Protein AF-A0A950PUV3-F1 (afdb_monomer_lite)

Secondary structure (DSSP, 8-state):
---SHHHHHHHHHHHHHHHHHHHHHTT-HHHHHHHHHHHHHHHHHHHHHHHHHHHH-TTS-HHHHHHHHHT------TTS-PPPPTTPBP-STT-TTSBP-EE-TTT--EE-TTTEEE-GGGTT-EEEHHHHHHHTT----------------------

Foldseek 3Di:
DDPPPPVVVVVCVVVVVVVVVVVQVVVDDVSVVVVVVVVVVVVVVVVVVVVVVVVVVPPADPVNVVVVVVVPPDPPDPPDDDFDDPPDWAPDPPGRVHDFGAAAPPPRGTHHPVQWDADVLVVRGTHGPVVVCVVVVNDDDDDDDDPPPDPPDDDDDDD

Sequence (159 aa):
MPIIDYVDEKRMLQREPVRLGELWRSQGQEFLDEHAAALQEDVDRLRASYLGDVANASGWSPEVREQLRLRGSKVIDLREPEPVPEGFVCTTDGHSDVMATSRCAHCGATFCSRCVVRLLATQGQPLCKECALVAGGVHHRRPRHVRSGAVKALRPSSR

pLDDT: mean 72.96, std 16.31, range [38.38, 95.31]

Radius of gyration: 23.07 Å; chains: 1; bounding box: 52×50×54 Å

Structure (mmCIF, N/CA/C/O backbone):
data_AF-A0A950PUV3-F1
#
_entry.id   AF-A0A950PUV3-F1
#
loop_
_atom_site.group_PDB
_atom_site.id
_atom_site.type_symbol
_atom_site.label_atom_id
_atom_site.label_alt_id
_atom_site.label_comp_id
_atom_site.label_asym_id
_atom_site.label_entity_id
_atom_site.label_seq_id
_atom_site.pdbx_PDB_ins_code
_atom_site.Cartn_x
_atom_site.Cartn_y
_atom_site.Cartn_z
_atom_site.occupancy
_atom_site.B_iso_or_equiv
_atom_site.auth_seq_id
_atom_site.auth_comp_id
_atom_site.auth_asym_id
_atom_site.auth_atom_id
_atom_site.pdbx_PDB_model_num
ATOM 1 N N . MET A 1 1 ? 11.825 -31.710 16.201 1.00 48.03 1 MET A N 1
ATOM 2 C CA . MET A 1 1 ? 11.828 -30.255 15.934 1.00 48.03 1 MET A CA 1
ATOM 3 C C . MET A 1 1 ? 10.392 -29.767 16.037 1.00 48.03 1 MET A C 1
ATOM 5 O O . MET A 1 1 ? 9.579 -30.275 15.271 1.00 48.03 1 MET A O 1
ATOM 9 N N . PRO A 1 2 ? 10.043 -28.912 17.013 1.00 48.84 2 PRO A N 1
ATOM 10 C CA . PRO A 1 2 ? 8.662 -28.503 17.220 1.00 48.84 2 PRO A CA 1
ATOM 11 C C . PRO A 1 2 ? 8.275 -27.456 16.167 1.00 48.84 2 PRO A C 1
ATOM 13 O O . PRO A 1 2 ? 8.969 -26.466 15.977 1.00 48.84 2 PRO A O 1
ATOM 16 N N . ILE A 1 3 ? 7.176 -27.709 15.457 1.00 55.47 3 ILE A N 1
ATOM 17 C CA . ILE A 1 3 ? 6.530 -26.791 14.494 1.00 55.47 3 ILE A CA 1
ATOM 18 C C . ILE A 1 3 ? 5.420 -25.976 15.203 1.00 55.47 3 ILE A C 1
ATOM 20 O O . ILE A 1 3 ? 4.701 -25.196 14.587 1.00 55.47 3 ILE A O 1
ATOM 24 N N . ILE A 1 4 ? 5.276 -26.151 16.520 1.00 52.91 4 ILE A N 1
ATOM 25 C CA . ILE A 1 4 ? 4.110 -25.701 17.290 1.00 52.91 4 ILE A CA 1
ATOM 26 C C . ILE A 1 4 ? 4.159 -24.191 17.603 1.00 52.91 4 ILE A C 1
ATOM 28 O O . ILE A 1 4 ? 3.104 -23.576 17.697 1.00 52.91 4 ILE A O 1
ATOM 32 N N . ASP A 1 5 ? 5.330 -23.548 17.610 1.00 56.88 5 ASP A N 1
ATOM 33 C CA . ASP A 1 5 ? 5.431 -22.138 18.032 1.00 56.88 5 ASP A CA 1
ATOM 34 C C . ASP A 1 5 ? 4.993 -21.113 16.960 1.00 56.88 5 ASP A C 1
ATOM 36 O O . ASP A 1 5 ? 4.466 -20.052 17.282 1.00 56.88 5 ASP A O 1
ATOM 40 N N . TYR A 1 6 ? 5.120 -21.422 15.663 1.00 54.84 6 TYR A N 1
ATOM 41 C CA . TYR A 1 6 ? 4.941 -20.415 14.597 1.00 54.84 6 TYR A CA 1
ATOM 42 C C . TYR A 1 6 ? 3.471 -20.079 14.272 1.00 54.84 6 TYR A C 1
ATOM 44 O O . TYR A 1 6 ? 3.158 -19.020 13.719 1.00 54.84 6 TYR A O 1
ATOM 52 N N . VAL A 1 7 ? 2.551 -21.006 14.558 1.00 58.78 7 VAL A N 1
ATOM 53 C CA . VAL A 1 7 ? 1.111 -20.825 14.298 1.00 58.78 7 VAL A CA 1
ATOM 54 C C . VAL A 1 7 ? 0.448 -20.051 15.437 1.00 58.78 7 VAL A C 1
ATOM 56 O O . VAL A 1 7 ? -0.440 -19.234 15.176 1.00 58.78 7 VAL A O 1
ATOM 59 N N . ASP A 1 8 ? 0.908 -20.255 16.672 1.00 60.91 8 ASP A N 1
ATOM 60 C CA . ASP A 1 8 ? 0.432 -19.502 17.833 1.00 60.91 8 ASP A CA 1
ATOM 61 C C . ASP A 1 8 ? 0.938 -18.060 17.824 1.00 60.91 8 ASP A C 1
ATOM 63 O O . ASP A 1 8 ? 0.156 -17.149 18.085 1.00 60.91 8 ASP A O 1
ATOM 67 N N . GLU A 1 9 ? 2.175 -17.817 17.388 1.00 60.94 9 GLU A N 1
ATOM 68 C CA . GLU A 1 9 ? 2.726 -16.463 17.265 1.00 60.94 9 GLU A CA 1
ATOM 69 C C . GLU A 1 9 ? 1.926 -15.612 16.259 1.00 60.94 9 GLU A C 1
ATOM 71 O O . GLU A 1 9 ? 1.505 -14.492 16.555 1.00 60.94 9 GLU A O 1
ATOM 76 N N . LYS A 1 10 ? 1.571 -16.180 15.096 1.00 61.72 10 LYS A N 1
ATOM 77 C CA . LYS A 1 10 ? 0.691 -15.503 14.125 1.00 61.72 10 LYS A CA 1
ATOM 78 C C . LYS A 1 10 ? -0.724 -15.267 14.649 1.00 61.72 10 LYS A C 1
ATOM 80 O O . LYS A 1 10 ? -1.341 -14.267 14.284 1.00 61.72 10 LYS A O 1
ATOM 85 N N . ARG A 1 11 ? -1.262 -16.174 15.468 1.00 61.69 11 ARG A N 1
ATOM 86 C CA . ARG A 1 11 ? -2.591 -16.010 16.076 1.00 61.69 11 ARG A CA 1
ATOM 87 C C . ARG A 1 11 ? -2.582 -14.994 17.217 1.00 61.69 11 ARG A C 1
ATOM 89 O O . ARG A 1 11 ? -3.567 -14.271 17.358 1.00 61.69 11 ARG A O 1
ATOM 96 N N . MET A 1 12 ? -1.500 -14.897 17.988 1.00 61.44 12 MET A N 1
ATOM 97 C CA . MET A 1 12 ? -1.317 -13.849 18.998 1.00 61.44 12 MET A CA 1
ATOM 98 C C . MET A 1 12 ? -1.241 -12.471 18.341 1.00 61.44 12 MET A C 1
ATOM 100 O O . MET A 1 12 ? -2.035 -11.600 18.696 1.00 61.44 12 MET A O 1
ATOM 104 N N . LEU A 1 13 ? -0.429 -12.319 17.290 1.00 65.62 13 LEU A N 1
ATOM 105 C CA . LEU A 1 13 ? -0.299 -11.061 16.539 1.00 65.62 13 LEU A CA 1
ATOM 106 C C . LEU A 1 13 ? -1.621 -10.577 15.914 1.00 65.62 13 LEU A C 1
ATOM 108 O O . LEU A 1 13 ? -1.799 -9.385 15.686 1.00 65.62 13 LEU A O 1
ATOM 112 N N . GLN A 1 14 ? -2.571 -11.478 15.647 1.00 69.50 14 GLN A N 1
ATOM 113 C CA . GLN A 1 14 ? -3.907 -11.111 15.159 1.00 69.50 14 GLN A CA 1
ATOM 114 C C . GLN A 1 14 ? -4.881 -10.699 16.275 1.00 69.50 14 GLN A C 1
ATOM 116 O O . GLN A 1 14 ? -5.832 -9.967 16.010 1.00 69.50 14 GLN A O 1
ATOM 121 N N . ARG A 1 15 ? -4.674 -11.156 17.517 1.00 71.12 15 ARG A N 1
ATOM 122 C CA . ARG A 1 15 ? -5.564 -10.883 18.665 1.00 71.12 15 ARG A CA 1
ATOM 123 C C . ARG A 1 15 ? -5.163 -9.642 19.454 1.00 71.12 15 ARG A C 1
ATOM 125 O O . ARG A 1 15 ? -6.028 -8.935 19.966 1.00 71.12 15 ARG A O 1
ATOM 132 N N . GLU A 1 16 ? -3.869 -9.369 19.535 1.00 74.44 16 GLU A N 1
ATOM 133 C CA . GLU A 1 16 ? -3.316 -8.180 20.184 1.00 74.44 16 GLU A CA 1
ATOM 134 C C . GLU A 1 16 ? -3.902 -6.847 19.686 1.00 74.44 16 GLU A C 1
ATOM 136 O O . GLU A 1 16 ? -4.303 -6.049 20.537 1.00 74.44 16 GLU A O 1
ATOM 141 N N . PRO A 1 17 ? -4.062 -6.592 18.370 1.00 78.69 17 PRO A N 1
ATOM 142 C CA . PRO A 1 17 ? -4.632 -5.328 17.902 1.00 78.69 17 PRO A CA 1
ATOM 143 C C . PRO A 1 17 ? -6.103 -5.160 18.298 1.00 78.69 17 PRO A C 1
ATOM 145 O O . PRO A 1 17 ? -6.541 -4.047 18.584 1.00 78.69 17 PRO A O 1
ATOM 148 N N . VAL A 1 18 ? -6.865 -6.256 18.372 1.00 79.50 18 VAL A N 1
ATOM 149 C CA . VAL A 1 18 ? -8.275 -6.222 18.793 1.00 79.50 18 VAL A CA 1
ATOM 150 C C . VAL A 1 18 ? -8.373 -5.830 20.265 1.00 79.50 18 VAL A C 1
ATOM 152 O O . VAL A 1 18 ? -9.107 -4.904 20.610 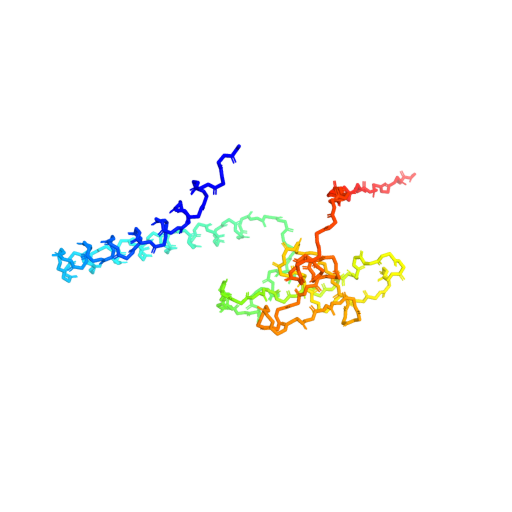1.00 79.50 18 VAL A O 1
ATOM 155 N N . ARG A 1 19 ? -7.573 -6.478 21.120 1.00 84.12 19 ARG A N 1
ATOM 156 C CA . ARG A 1 19 ? -7.532 -6.200 22.560 1.00 84.12 19 ARG A CA 1
ATOM 157 C C . ARG A 1 19 ? -7.060 -4.776 22.854 1.00 84.12 19 ARG A C 1
ATOM 159 O O . ARG A 1 19 ? -7.616 -4.112 23.725 1.00 84.12 19 ARG A O 1
ATOM 166 N N . LEU A 1 20 ? -6.058 -4.294 22.120 1.00 85.75 20 LEU A N 1
ATOM 167 C CA . LEU A 1 20 ? -5.580 -2.919 22.248 1.00 85.75 20 LEU A CA 1
ATOM 168 C C . LEU A 1 20 ? -6.666 -1.914 21.840 1.00 85.75 20 LEU A C 1
ATOM 170 O O . LEU A 1 20 ? -6.895 -0.940 22.551 1.00 85.75 20 LEU A O 1
ATOM 174 N N . GLY A 1 21 ? -7.386 -2.183 20.748 1.00 83.94 21 GLY A N 1
ATOM 175 C CA . GLY A 1 21 ? -8.483 -1.332 20.291 1.00 83.94 21 GLY A CA 1
ATOM 176 C C . GLY A 1 21 ? -9.670 -1.284 21.259 1.00 83.94 21 GLY A C 1
ATOM 177 O O . GLY A 1 21 ? -10.344 -0.261 21.349 1.00 83.94 21 GLY A O 1
ATOM 178 N N . GLU A 1 22 ? -9.949 -2.366 21.986 1.00 89.31 22 GLU A N 1
ATOM 179 C CA . GLU A 1 22 ? -10.942 -2.370 23.072 1.00 89.31 22 GLU A CA 1
ATOM 180 C C . GLU A 1 22 ? -10.472 -1.549 24.274 1.00 89.31 22 GLU A C 1
ATOM 182 O O . GLU A 1 22 ? -11.235 -0.741 24.803 1.00 89.31 22 GLU A O 1
ATOM 187 N N . LEU A 1 23 ? -9.202 -1.697 24.660 1.00 91.19 23 LEU A N 1
ATOM 188 C CA . LEU A 1 23 ? -8.612 -0.943 25.763 1.00 91.19 23 LEU A CA 1
ATOM 189 C C . LEU A 1 23 ? -8.602 0.565 25.476 1.00 91.19 23 LEU A C 1
ATOM 191 O O . LEU A 1 23 ? -8.952 1.352 26.349 1.00 91.19 23 LEU A O 1
ATOM 195 N N . TRP A 1 24 ? -8.289 0.966 24.246 1.00 87.44 24 TRP A N 1
ATOM 196 C CA . TRP A 1 24 ? -8.347 2.366 23.818 1.00 87.44 24 TRP A CA 1
ATOM 197 C C . TRP A 1 24 ? -9.773 2.914 23.839 1.00 87.44 24 TRP A C 1
ATOM 199 O O . TRP A 1 24 ? -10.006 3.991 24.377 1.00 87.44 24 TRP A O 1
ATOM 209 N N . ARG A 1 25 ? -10.754 2.148 23.344 1.00 88.69 25 ARG A N 1
ATOM 210 C CA . ARG A 1 25 ? -12.170 2.547 23.407 1.00 88.69 25 ARG A CA 1
ATOM 211 C C . ARG A 1 25 ? -12.690 2.682 24.837 1.00 88.69 25 ARG A C 1
ATOM 213 O O . ARG A 1 25 ? -13.573 3.497 25.080 1.00 88.69 25 ARG A O 1
ATOM 220 N N . SER A 1 26 ? -12.136 1.925 25.785 1.00 93.19 26 SER A N 1
ATOM 221 C CA . SER A 1 26 ? -12.520 2.027 27.197 1.00 93.19 26 SER A CA 1
ATOM 222 C C . SER A 1 26 ? -12.053 3.317 27.888 1.00 93.19 26 SER A C 1
ATOM 224 O O . SER A 1 26 ? -12.587 3.644 28.942 1.00 93.19 26 SER A O 1
ATOM 226 N N . GLN A 1 27 ? -11.114 4.068 27.294 1.00 93.19 27 GLN A N 1
ATOM 227 C CA . GLN A 1 27 ? -10.645 5.361 27.819 1.00 93.19 27 GLN A CA 1
ATOM 228 C C . GLN A 1 27 ? -11.620 6.521 27.538 1.00 93.19 27 GLN A C 1
ATOM 230 O O . GLN A 1 27 ? -11.467 7.597 28.108 1.00 93.19 27 GLN A O 1
ATOM 235 N N . GLY A 1 28 ? -12.639 6.307 26.696 1.00 94.62 28 GLY A N 1
ATOM 236 C CA . GLY A 1 28 ? -13.644 7.316 26.351 1.00 94.62 28 GLY A CA 1
ATOM 237 C C . GLY A 1 28 ? -13.351 8.073 25.051 1.00 94.62 28 GLY A C 1
ATOM 238 O O . GLY A 1 28 ? -12.267 7.978 24.483 1.00 94.62 28 GLY A O 1
ATOM 239 N N . GLN A 1 29 ? -14.357 8.801 24.553 1.00 92.38 29 GLN A N 1
ATOM 240 C CA . GLN A 1 29 ? -14.305 9.452 23.237 1.00 92.38 29 GLN A CA 1
ATOM 241 C C . GLN A 1 29 ? -13.327 10.635 23.196 1.00 92.38 29 GLN A C 1
ATOM 243 O O . GLN A 1 29 ? -12.603 10.779 22.221 1.00 92.38 29 GLN A O 1
ATOM 248 N N . GLU A 1 30 ? -13.253 11.425 24.268 1.00 92.50 30 GLU A N 1
ATOM 249 C CA . GLU A 1 30 ? -12.363 12.592 24.363 1.00 92.50 30 GLU A CA 1
ATOM 250 C C . GLU A 1 30 ? -10.885 12.198 24.197 1.00 92.50 30 GLU A C 1
ATOM 252 O O . GLU A 1 30 ? -10.177 12.771 23.375 1.00 92.50 30 GLU A O 1
ATOM 257 N N . PHE A 1 31 ? -10.456 11.122 24.866 1.00 93.81 31 PHE A N 1
ATOM 258 C CA . PHE A 1 31 ? -9.119 10.543 24.707 1.00 93.81 31 PHE A CA 1
ATOM 259 C C . PHE A 1 31 ? -8.829 10.106 23.261 1.00 93.81 31 PHE A C 1
ATOM 261 O O . PHE A 1 31 ? -7.731 10.319 22.741 1.00 93.81 31 PHE A O 1
ATOM 268 N N . LEU A 1 32 ? -9.808 9.480 22.598 1.00 92.81 32 LEU A N 1
ATOM 269 C CA . LEU A 1 32 ? -9.654 9.044 21.209 1.00 92.81 32 LEU A CA 1
ATOM 270 C C . LEU A 1 32 ? -9.522 10.235 20.259 1.00 92.81 32 LEU A C 1
ATOM 272 O O . LEU A 1 32 ? -8.707 10.174 19.341 1.00 92.81 32 LEU A O 1
ATOM 276 N N . ASP A 1 33 ? -10.292 11.297 20.483 1.00 93.19 33 ASP A N 1
ATOM 277 C CA . ASP A 1 33 ? -10.276 12.497 19.650 1.00 93.19 33 ASP A CA 1
ATOM 278 C C . ASP A 1 33 ? -8.951 13.262 19.805 1.00 93.19 33 ASP A C 1
ATOM 280 O O . ASP A 1 33 ? -8.350 13.656 18.803 1.00 93.19 33 ASP A O 1
ATOM 284 N N . GLU A 1 34 ? -8.432 13.392 21.031 1.00 94.75 34 GLU A N 1
ATOM 2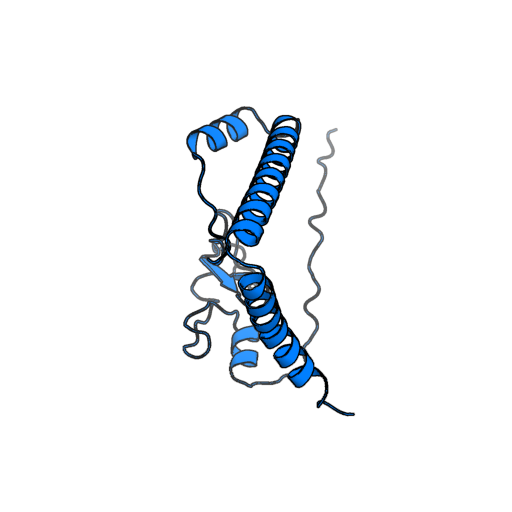85 C CA . GLU A 1 34 ? -7.109 13.978 21.294 1.00 94.75 34 GLU A CA 1
ATOM 286 C C . GLU A 1 34 ? -5.987 13.202 20.591 1.00 94.75 34 GLU A C 1
ATOM 288 O O . GLU A 1 34 ? -5.120 13.786 19.935 1.00 94.75 34 GLU A O 1
ATOM 293 N N . HIS A 1 35 ? -6.004 11.870 20.681 1.00 93.94 35 HIS A N 1
ATOM 294 C CA . HIS A 1 35 ? -5.008 11.036 20.011 1.00 93.94 35 HIS A CA 1
ATOM 295 C C . HIS A 1 35 ? -5.162 11.020 18.491 1.00 93.94 35 HIS A C 1
ATOM 297 O O . HIS A 1 35 ? -4.155 10.997 17.781 1.00 93.94 35 HIS A O 1
ATOM 303 N N . ALA A 1 36 ? -6.388 11.073 17.974 1.00 91.56 36 ALA A N 1
ATOM 304 C CA . ALA A 1 36 ? -6.627 11.218 16.546 1.00 91.56 36 ALA A CA 1
ATOM 305 C C . ALA A 1 36 ? -6.064 12.548 16.026 1.00 91.56 36 ALA A C 1
ATOM 307 O O . ALA A 1 36 ? -5.401 12.558 14.988 1.00 91.56 36 ALA A O 1
ATOM 308 N N . ALA A 1 37 ? -6.258 13.647 16.763 1.00 93.25 37 ALA A N 1
ATOM 309 C CA . ALA A 1 37 ? -5.702 14.951 16.416 1.00 93.25 37 ALA A CA 1
ATOM 310 C C . ALA A 1 37 ? -4.162 14.941 16.420 1.00 93.25 37 ALA A C 1
ATOM 312 O O . ALA A 1 37 ? -3.549 15.391 15.453 1.00 93.25 37 ALA A O 1
ATOM 313 N N . ALA A 1 38 ? -3.538 14.355 17.448 1.00 93.50 38 ALA A N 1
ATOM 314 C CA . ALA A 1 38 ? -2.081 14.231 17.527 1.00 93.50 38 ALA A CA 1
ATOM 315 C C . ALA A 1 38 ? -1.499 13.377 16.382 1.00 93.50 38 ALA A C 1
ATOM 317 O O . ALA A 1 38 ? -0.502 13.745 15.762 1.00 93.50 38 ALA A O 1
ATOM 318 N N . LEU A 1 39 ? -2.146 12.253 16.047 1.00 94.38 39 LEU A N 1
ATOM 319 C CA . LEU A 1 39 ? -1.745 11.419 14.910 1.00 94.38 39 LEU A CA 1
ATOM 320 C C . LEU A 1 39 ? -1.894 12.156 13.577 1.00 94.38 39 LEU A C 1
ATOM 322 O O . LEU A 1 39 ? -1.053 11.999 12.692 1.00 94.38 39 LEU A O 1
ATOM 326 N N . GLN A 1 40 ? -2.951 12.953 13.425 1.00 92.56 40 GLN A N 1
ATOM 327 C CA . GLN A 1 40 ? -3.170 13.745 12.223 1.00 92.56 40 GLN A CA 1
ATOM 328 C C . GLN A 1 40 ? -2.065 14.797 12.045 1.00 92.56 40 GLN A C 1
ATOM 330 O O . GLN A 1 40 ? -1.502 14.904 10.956 1.00 92.56 40 GLN A O 1
ATOM 335 N N . GLU A 1 41 ? -1.686 15.497 13.118 1.00 94.62 41 GLU A N 1
ATOM 336 C CA . GLU A 1 41 ? -0.569 16.449 13.107 1.00 94.62 41 GLU A CA 1
ATOM 337 C C . GLU A 1 41 ? 0.758 15.772 12.727 1.00 94.62 41 GLU A C 1
ATOM 339 O O . GLU A 1 41 ? 1.517 16.284 11.899 1.00 94.62 41 GLU A O 1
ATOM 344 N N . ASP A 1 42 ? 1.025 14.584 13.271 1.00 95.31 42 ASP A N 1
ATOM 345 C CA . ASP A 1 42 ? 2.212 13.794 12.943 1.00 95.31 42 ASP A CA 1
ATOM 346 C C . ASP A 1 42 ? 2.251 13.385 11.464 1.00 95.31 42 ASP A C 1
ATOM 348 O O . ASP A 1 42 ? 3.293 13.502 10.807 1.00 95.31 42 ASP A O 1
ATOM 352 N N . VAL A 1 43 ? 1.119 12.931 10.919 1.00 92.62 43 VAL A N 1
ATOM 353 C CA . VAL A 1 43 ? 0.982 12.590 9.497 1.00 92.62 43 VAL A CA 1
ATOM 354 C C . VAL A 1 43 ? 1.223 13.817 8.624 1.00 92.62 43 VAL A C 1
ATOM 356 O O . VAL A 1 43 ? 1.960 13.729 7.638 1.00 92.62 43 VAL A O 1
ATOM 359 N N . ASP A 1 44 ? 0.656 14.964 8.988 1.00 92.06 44 ASP A N 1
ATOM 360 C CA . ASP A 1 44 ? 0.819 16.204 8.233 1.00 92.06 44 ASP A CA 1
ATOM 361 C C . ASP A 1 44 ? 2.266 16.714 8.289 1.00 92.06 44 ASP A C 1
ATOM 363 O O . ASP A 1 44 ? 2.819 17.110 7.258 1.00 92.06 44 ASP A O 1
ATOM 367 N N . ARG A 1 45 ? 2.941 16.591 9.439 1.00 94.06 45 ARG A N 1
ATOM 368 C CA . ARG A 1 45 ? 4.375 16.884 9.581 1.00 94.06 45 ARG A CA 1
ATOM 369 C C . ARG A 1 45 ? 5.232 15.978 8.696 1.00 94.06 45 ARG A C 1
ATOM 371 O O . ARG A 1 45 ? 6.109 16.470 7.983 1.00 94.06 45 ARG A O 1
ATOM 378 N N . LEU A 1 46 ? 4.986 14.666 8.711 1.00 90.56 46 LEU A N 1
ATOM 379 C CA . LEU A 1 46 ? 5.709 13.709 7.864 1.00 90.56 46 LEU A CA 1
ATOM 380 C C . LEU A 1 46 ? 5.469 13.982 6.377 1.00 90.56 46 LEU A C 1
ATOM 382 O O . LEU A 1 46 ? 6.402 13.923 5.577 1.00 90.56 46 LEU A O 1
ATOM 386 N N . ARG A 1 47 ? 4.237 14.335 6.004 1.00 89.12 47 ARG A N 1
ATOM 387 C CA . ARG A 1 47 ? 3.884 14.709 4.634 1.00 89.12 47 ARG A CA 1
ATOM 388 C C . ARG A 1 47 ? 4.603 15.978 4.196 1.00 89.12 47 ARG A C 1
ATOM 390 O O . ARG A 1 47 ? 5.136 16.012 3.090 1.00 89.12 47 ARG A O 1
ATOM 397 N N . ALA A 1 48 ? 4.648 16.995 5.052 1.00 83.81 48 ALA A N 1
ATOM 398 C CA . ALA A 1 48 ? 5.375 18.230 4.789 1.00 83.81 48 ALA A CA 1
ATOM 399 C C . ALA A 1 48 ? 6.881 17.973 4.630 1.00 83.81 48 ALA A C 1
ATOM 401 O O . ALA A 1 48 ? 7.475 18.463 3.671 1.00 83.81 48 ALA A O 1
ATOM 402 N N . SER A 1 49 ? 7.476 17.145 5.500 1.00 85.12 49 SER A N 1
ATOM 403 C CA . SER A 1 49 ? 8.878 16.722 5.381 1.00 85.12 49 SER A CA 1
ATOM 404 C C . SER A 1 49 ? 9.129 16.006 4.059 1.00 85.12 49 SER A C 1
ATOM 406 O O . SER A 1 49 ? 10.026 16.392 3.321 1.00 85.12 49 SER A O 1
ATOM 408 N N . TYR A 1 50 ? 8.298 15.020 3.712 1.00 82.12 50 TYR A N 1
ATOM 409 C CA . TYR A 1 50 ? 8.427 14.275 2.463 1.00 82.12 50 TYR A CA 1
ATOM 410 C C . TYR A 1 50 ? 8.316 15.186 1.237 1.00 82.12 50 TYR A C 1
ATOM 412 O O . TYR A 1 50 ? 9.117 15.083 0.313 1.00 82.12 50 TYR A O 1
ATOM 420 N N . LEU A 1 51 ? 7.352 16.109 1.219 1.00 82.62 51 LEU A N 1
ATOM 421 C CA . LEU A 1 51 ? 7.211 17.074 0.128 1.00 82.62 51 LEU A CA 1
ATOM 422 C C . LEU A 1 51 ? 8.399 18.041 0.061 1.00 82.62 51 LEU A C 1
ATOM 424 O O . LEU A 1 51 ? 8.837 18.377 -1.038 1.00 82.62 51 LEU A O 1
ATOM 428 N N . GLY A 1 52 ? 8.941 18.449 1.210 1.00 76.19 52 GLY A N 1
ATOM 429 C CA . GLY A 1 52 ? 10.175 19.226 1.300 1.00 76.19 52 GLY A CA 1
ATOM 430 C C . GLY A 1 52 ? 11.366 18.468 0.718 1.00 76.19 52 GLY A C 1
ATOM 431 O O . GLY A 1 52 ? 12.070 19.000 -0.134 1.00 76.19 52 GLY A O 1
ATOM 432 N N . ASP A 1 53 ? 11.546 17.205 1.095 1.00 78.00 53 ASP A N 1
ATOM 433 C CA . ASP A 1 53 ? 12.617 16.342 0.594 1.00 78.00 53 ASP A CA 1
ATOM 434 C C . ASP A 1 53 ? 12.478 16.069 -0.906 1.00 78.00 53 ASP A C 1
ATOM 436 O O . ASP A 1 53 ? 13.465 16.121 -1.632 1.00 78.00 53 ASP A O 1
ATOM 440 N N . VAL A 1 54 ? 11.260 15.847 -1.406 1.00 72.19 54 VAL A N 1
ATOM 441 C CA . VAL A 1 54 ? 10.988 15.681 -2.844 1.00 72.19 54 VAL A CA 1
ATOM 442 C C . VAL A 1 54 ? 11.250 16.978 -3.616 1.00 72.19 54 VAL A C 1
ATOM 444 O O . VAL A 1 54 ? 11.786 16.937 -4.724 1.00 72.19 54 VAL A O 1
ATOM 447 N N . ALA A 1 55 ? 10.914 18.138 -3.050 1.00 66.69 55 ALA A N 1
ATOM 448 C CA . ALA A 1 55 ? 11.216 19.430 -3.662 1.00 66.69 55 ALA A CA 1
ATOM 449 C C . ALA A 1 55 ? 12.730 19.722 -3.675 1.00 66.69 55 ALA A C 1
ATOM 451 O O . ALA A 1 55 ? 13.254 20.225 -4.675 1.00 66.69 55 ALA A O 1
ATOM 452 N N . ASN A 1 56 ? 13.424 19.357 -2.593 1.00 66.31 56 ASN A N 1
ATOM 453 C CA . ASN A 1 56 ? 14.860 19.551 -2.386 1.00 66.31 56 ASN A CA 1
ATOM 454 C C . ASN A 1 56 ? 15.729 18.478 -3.057 1.00 66.31 56 ASN A C 1
ATOM 456 O O . ASN A 1 56 ? 16.921 18.711 -3.260 1.00 66.31 56 ASN A O 1
ATOM 460 N N . ALA A 1 57 ? 15.154 17.333 -3.438 1.00 61.97 57 ALA A N 1
ATOM 461 C CA . ALA A 1 57 ? 15.786 16.325 -4.276 1.00 61.97 57 ALA A CA 1
ATOM 462 C C . ALA A 1 57 ? 16.058 16.930 -5.663 1.00 61.97 57 ALA A C 1
ATOM 464 O O . ALA A 1 57 ? 15.287 16.830 -6.618 1.00 61.97 57 ALA A O 1
ATOM 465 N N . SER A 1 58 ? 17.205 17.587 -5.765 1.00 51.91 58 SER A N 1
ATOM 466 C CA . SER A 1 58 ? 17.755 18.330 -6.899 1.00 51.91 58 SER A CA 1
ATOM 467 C C . SER A 1 58 ? 18.142 17.461 -8.107 1.00 51.91 58 SER A C 1
ATOM 469 O O . SER A 1 58 ? 18.910 17.894 -8.960 1.00 51.91 58 SER A O 1
ATOM 471 N N . GLY A 1 59 ? 17.594 16.248 -8.219 1.00 56.72 59 GLY A N 1
ATOM 472 C CA . GLY A 1 59 ? 17.849 15.321 -9.325 1.00 56.72 59 GLY A CA 1
ATOM 473 C C . GLY A 1 59 ? 16.697 15.165 -10.318 1.00 56.72 59 GLY A C 1
ATOM 474 O O . GLY A 1 59 ? 16.841 14.425 -11.287 1.00 56.72 59 GLY A O 1
ATOM 475 N N . TRP A 1 60 ? 15.536 15.783 -10.078 1.00 60.25 60 TRP A N 1
ATOM 476 C CA . TRP A 1 60 ? 14.354 15.578 -10.923 1.00 60.25 60 TRP A CA 1
ATOM 477 C C . TRP A 1 60 ? 14.291 16.683 -11.977 1.00 60.25 60 TRP A C 1
ATOM 479 O O . TRP A 1 60 ? 14.283 17.870 -11.640 1.00 60.25 60 TRP A O 1
ATOM 489 N N . SER A 1 61 ? 14.287 16.289 -13.255 1.00 61.81 61 SER A N 1
ATOM 490 C CA . SER A 1 61 ? 14.238 17.233 -14.373 1.00 61.81 61 SER A CA 1
ATOM 491 C C . SER A 1 61 ? 12.960 18.090 -14.302 1.00 61.81 61 SER A C 1
ATOM 493 O O . SER A 1 61 ? 11.950 17.656 -13.732 1.00 61.81 61 SER A O 1
ATOM 495 N N . PRO A 1 62 ? 12.968 19.310 -14.872 1.00 63.75 62 PRO A N 1
ATOM 496 C CA . PRO A 1 62 ? 11.781 20.163 -14.910 1.00 63.75 62 PRO A CA 1
ATOM 497 C C . PRO A 1 62 ? 10.554 19.456 -15.511 1.00 63.75 62 PRO A C 1
ATOM 499 O O . PRO A 1 62 ? 9.436 19.681 -15.057 1.00 63.75 62 PRO A O 1
ATOM 502 N N . GLU A 1 63 ? 10.762 18.535 -16.454 1.00 64.25 63 GLU A N 1
ATOM 503 C CA . GLU A 1 63 ? 9.702 17.723 -17.066 1.00 64.25 63 GLU A CA 1
ATOM 504 C C . GLU A 1 63 ? 9.080 16.719 -16.088 1.00 64.25 63 GLU A C 1
ATOM 506 O O . GLU A 1 63 ? 7.862 16.558 -16.071 1.00 64.25 63 GLU A O 1
ATOM 511 N N . VAL A 1 64 ? 9.883 16.082 -15.226 1.00 65.25 64 VAL A N 1
ATOM 512 C CA . VAL A 1 64 ? 9.373 15.164 -14.190 1.00 65.25 64 VAL A CA 1
ATOM 513 C C . VAL A 1 64 ? 8.528 15.931 -13.170 1.00 65.25 64 VAL A C 1
ATOM 515 O O . VAL A 1 64 ? 7.471 15.456 -12.753 1.00 65.25 64 VAL A O 1
ATOM 518 N N . ARG A 1 65 ? 8.949 17.151 -12.808 1.00 63.53 65 ARG A N 1
ATOM 519 C CA . ARG A 1 65 ? 8.185 18.035 -11.911 1.00 63.53 65 ARG A CA 1
ATOM 520 C C . ARG A 1 65 ? 6.844 18.454 -12.515 1.00 63.53 65 ARG A C 1
ATOM 522 O O . ARG A 1 65 ? 5.840 18.450 -11.804 1.00 63.53 65 ARG A O 1
ATOM 529 N N . GLU A 1 66 ? 6.816 18.768 -13.808 1.00 65.94 66 GLU A N 1
ATOM 530 C CA . GLU A 1 66 ? 5.581 19.132 -14.506 1.00 65.94 66 GLU A CA 1
ATOM 531 C C . GLU A 1 66 ? 4.639 17.929 -14.659 1.00 65.94 66 GLU A C 1
ATOM 533 O O . GLU A 1 66 ? 3.448 18.033 -14.376 1.00 65.94 66 GLU A O 1
ATOM 538 N N . GLN A 1 67 ? 5.169 16.743 -14.973 1.00 62.88 67 GLN A N 1
ATOM 539 C CA . GLN A 1 67 ? 4.371 15.513 -15.019 1.00 62.88 67 GLN A CA 1
ATOM 540 C C . GLN A 1 67 ? 3.741 15.156 -13.667 1.00 62.88 67 GLN A C 1
ATOM 542 O O . GLN A 1 67 ? 2.609 14.675 -13.626 1.00 62.88 67 GLN A O 1
ATOM 547 N N . LEU A 1 68 ? 4.439 15.393 -12.554 1.00 62.56 68 LEU A N 1
ATOM 548 C CA . LEU A 1 68 ? 3.893 15.164 -11.213 1.00 62.56 68 LEU A CA 1
ATOM 549 C C . LEU A 1 68 ? 2.827 16.187 -10.828 1.00 62.56 68 LEU A C 1
ATOM 551 O O . LEU A 1 68 ? 1.826 15.805 -10.225 1.00 62.56 68 LEU A O 1
ATOM 555 N N . ARG A 1 69 ? 2.999 17.458 -11.213 1.00 63.59 69 ARG A N 1
ATOM 556 C CA . ARG A 1 69 ? 1.957 18.485 -11.054 1.00 63.59 69 ARG A CA 1
ATOM 557 C C . ARG A 1 69 ? 0.699 18.137 -11.840 1.00 63.59 69 ARG A C 1
ATOM 559 O O . ARG A 1 69 ? -0.396 18.204 -11.289 1.00 63.59 69 ARG A O 1
ATOM 566 N N . LEU A 1 70 ? 0.860 17.708 -13.090 1.00 63.31 70 LEU A N 1
ATOM 567 C CA . LEU A 1 70 ? -0.246 17.296 -13.956 1.00 63.31 70 LEU A CA 1
ATOM 568 C C . LEU A 1 70 ? -0.926 16.006 -13.477 1.00 63.31 70 LEU A C 1
ATOM 570 O O . LEU A 1 70 ? -2.110 15.807 -13.736 1.00 63.31 70 LEU A O 1
ATOM 574 N N . ARG A 1 71 ? -0.211 15.132 -12.754 1.00 60.59 71 ARG A N 1
ATOM 575 C CA . ARG A 1 71 ? -0.768 13.875 -12.228 1.00 60.59 71 ARG A CA 1
ATOM 576 C C . ARG A 1 71 ? -1.740 14.048 -11.061 1.00 60.59 71 ARG A C 1
ATOM 578 O O . ARG A 1 71 ? -2.433 13.081 -10.744 1.00 60.59 71 ARG A O 1
ATOM 585 N N . GLY A 1 72 ? -1.831 15.242 -10.469 1.00 52.47 72 GLY A N 1
ATOM 586 C CA . GLY A 1 72 ? -2.698 15.509 -9.323 1.00 52.47 72 GLY A CA 1
ATOM 587 C C . GLY A 1 72 ? -2.336 14.656 -8.102 1.00 52.47 72 GLY A C 1
ATOM 588 O O . GLY A 1 72 ? -1.577 13.689 -8.177 1.00 52.47 72 GLY A O 1
ATOM 589 N N . SER A 1 73 ? -2.865 15.003 -6.932 1.00 57.72 73 SER A N 1
ATOM 590 C CA . SER A 1 73 ? -2.713 14.190 -5.723 1.00 57.72 73 SER A CA 1
ATOM 591 C C . SER A 1 73 ? -3.478 12.873 -5.882 1.00 57.72 73 SER A C 1
ATOM 593 O O . SER A 1 73 ? -4.620 12.742 -5.443 1.00 57.72 73 SER A O 1
ATOM 595 N N . LYS A 1 74 ? -2.867 11.892 -6.548 1.00 53.81 74 LYS A N 1
ATOM 596 C CA . LYS A 1 74 ? -3.401 10.538 -6.629 1.00 53.81 74 LYS A CA 1
ATOM 597 C C . LYS A 1 74 ? -3.300 9.929 -5.236 1.00 53.81 74 LYS A C 1
ATOM 599 O O . LYS A 1 74 ? -2.203 9.729 -4.721 1.00 53.81 74 LYS A O 1
ATOM 604 N N . VAL A 1 75 ? -4.445 9.683 -4.611 1.00 54.19 75 VAL A N 1
ATOM 605 C CA . V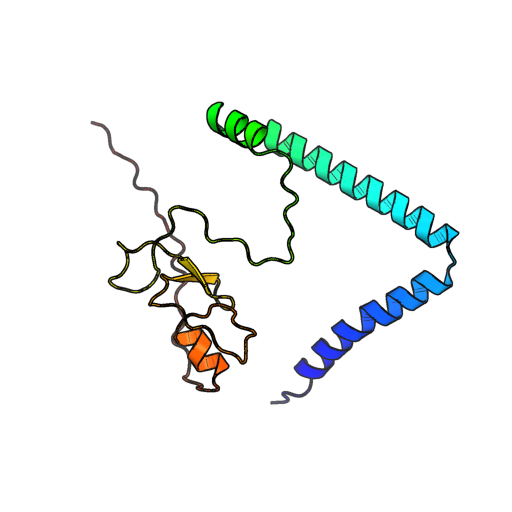AL A 1 75 ? -4.521 8.894 -3.381 1.00 54.19 75 VAL A CA 1
ATOM 606 C C . VAL A 1 75 ? -4.001 7.502 -3.734 1.00 54.19 75 VAL A C 1
ATOM 608 O O . VAL A 1 75 ? -4.620 6.783 -4.515 1.00 54.19 75 VAL A O 1
ATOM 611 N N . ILE A 1 76 ? -2.805 7.174 -3.250 1.00 51.53 76 ILE A N 1
ATOM 612 C CA . ILE A 1 76 ? -2.208 5.850 -3.419 1.00 51.53 76 ILE A CA 1
ATOM 613 C C . ILE A 1 76 ? -2.872 4.962 -2.373 1.00 51.53 76 ILE A C 1
ATOM 615 O O . ILE A 1 76 ? -2.532 5.034 -1.193 1.00 51.53 76 ILE A O 1
ATOM 619 N N . ASP A 1 77 ? -3.850 4.163 -2.793 1.00 50.34 77 ASP A N 1
ATOM 620 C CA . ASP A 1 77 ? -4.389 3.118 -1.932 1.00 50.34 77 ASP A CA 1
ATOM 621 C C . ASP A 1 77 ? -3.348 1.997 -1.809 1.00 50.34 77 ASP A C 1
ATOM 623 O O . ASP A 1 77 ? -3.096 1.245 -2.749 1.00 50.34 77 ASP A O 1
ATOM 627 N N . LEU A 1 78 ? -2.719 1.897 -0.637 1.00 54.56 78 LEU A N 1
ATOM 628 C CA . LEU A 1 78 ? -1.725 0.866 -0.319 1.00 54.56 78 LEU A CA 1
ATOM 629 C C . LEU A 1 78 ? -2.334 -0.547 -0.225 1.00 54.56 78 LEU A C 1
ATOM 631 O O . LEU A 1 78 ? -1.602 -1.512 -0.003 1.00 54.56 78 LEU A O 1
ATOM 635 N N . ARG A 1 79 ? -3.662 -0.685 -0.344 1.00 51.22 79 ARG A N 1
ATOM 636 C CA . ARG A 1 79 ? -4.375 -1.970 -0.295 1.00 51.22 79 ARG A CA 1
ATOM 637 C C . ARG A 1 79 ? -4.455 -2.660 -1.654 1.00 51.22 79 ARG A C 1
ATOM 639 O O . ARG A 1 79 ? -4.694 -3.867 -1.691 1.00 51.22 79 ARG A O 1
ATOM 646 N N . GLU A 1 80 ? -4.238 -1.939 -2.753 1.00 51.81 80 GLU A N 1
ATOM 647 C CA . GLU A 1 80 ? -4.224 -2.527 -4.091 1.00 51.81 80 GLU A CA 1
ATOM 648 C C . GLU A 1 80 ? -2.796 -2.918 -4.505 1.00 51.81 80 GLU A C 1
ATOM 650 O O . GLU A 1 80 ? -1.856 -2.144 -4.309 1.00 51.81 80 GLU A O 1
ATOM 655 N N . PRO A 1 81 ? -2.589 -4.116 -5.089 1.00 56.66 81 PRO A N 1
ATOM 656 C CA . PRO A 1 81 ? -1.294 -4.469 -5.646 1.00 56.66 81 PRO A CA 1
ATOM 657 C C . PRO A 1 81 ? -0.969 -3.493 -6.778 1.00 56.66 81 PRO A C 1
ATOM 659 O O . PRO A 1 81 ? -1.642 -3.480 -7.809 1.00 56.66 81 PRO A O 1
ATOM 662 N N . GLU A 1 82 ? 0.065 -2.680 -6.559 1.00 59.28 82 GLU A N 1
ATOM 663 C CA . GLU A 1 82 ? 0.516 -1.648 -7.486 1.00 59.28 82 GLU A CA 1
ATOM 664 C C . GLU A 1 82 ? 0.609 -2.212 -8.920 1.00 59.28 82 GLU A C 1
ATOM 666 O O . GLU A 1 82 ? 1.232 -3.270 -9.121 1.00 59.28 82 GLU A O 1
ATOM 671 N N . PRO A 1 83 ? -0.003 -1.548 -9.923 1.00 62.66 83 PRO A N 1
ATOM 672 C CA . PRO A 1 83 ? 0.118 -1.979 -11.306 1.00 62.66 83 PRO A CA 1
ATOM 673 C C . PRO A 1 83 ? 1.596 -2.032 -11.690 1.00 62.66 83 PRO A C 1
ATOM 675 O O . PRO A 1 83 ? 2.406 -1.223 -11.234 1.00 62.66 83 PRO A O 1
ATOM 678 N N . VAL A 1 84 ? 1.966 -3.009 -12.522 1.00 62.50 84 VAL A N 1
ATOM 679 C CA . VAL A 1 84 ? 3.346 -3.097 -13.009 1.00 62.50 84 VAL A CA 1
ATOM 680 C C . VAL A 1 84 ? 3.658 -1.794 -13.745 1.00 62.50 84 VAL A C 1
ATOM 682 O O . VAL A 1 84 ? 2.898 -1.447 -14.650 1.00 62.50 84 VAL A O 1
ATOM 685 N N . PRO A 1 85 ? 4.722 -1.061 -13.371 1.00 63.91 85 PRO A N 1
ATOM 686 C CA . PRO A 1 85 ? 5.072 0.164 -14.064 1.00 63.91 85 PRO A CA 1
ATOM 687 C C . PRO A 1 85 ? 5.299 -0.125 -15.550 1.00 63.91 85 PRO A C 1
ATOM 689 O O . PRO A 1 85 ? 5.778 -1.200 -15.926 1.00 63.91 85 PRO A O 1
ATOM 692 N N . GLU A 1 86 ? 4.950 0.832 -16.399 1.00 62.78 86 GLU A N 1
ATOM 693 C CA . GLU A 1 86 ? 5.211 0.746 -17.834 1.00 62.78 86 GLU A CA 1
ATOM 694 C C . GLU A 1 86 ? 6.727 0.600 -18.074 1.00 62.78 86 GLU A C 1
ATOM 696 O O . GLU A 1 86 ? 7.531 1.265 -17.422 1.00 62.78 86 GLU A O 1
ATOM 701 N N . GLY A 1 87 ? 7.133 -0.312 -18.966 1.00 67.56 87 GLY A N 1
ATOM 702 C CA . GLY A 1 87 ? 8.550 -0.548 -19.303 1.00 67.56 87 GLY A CA 1
ATOM 703 C C . GLY A 1 87 ? 9.182 -1.825 -18.732 1.00 67.56 87 GLY A C 1
ATOM 704 O O . GLY A 1 87 ? 10.326 -2.129 -19.059 1.00 67.56 87 GLY A O 1
ATOM 705 N N . PHE A 1 88 ? 8.472 -2.601 -17.908 1.00 77.94 88 PHE A N 1
ATOM 706 C CA . PHE A 1 88 ? 9.000 -3.869 -17.392 1.00 77.94 88 PHE A CA 1
ATOM 707 C C . PHE A 1 88 ? 8.811 -5.020 -18.387 1.00 77.94 88 PHE A C 1
ATOM 709 O O . PHE A 1 88 ? 7.731 -5.207 -18.947 1.00 77.94 88 PHE A O 1
ATOM 716 N N . VAL A 1 89 ? 9.853 -5.838 -18.546 1.00 85.69 89 VAL A N 1
ATOM 717 C CA . VAL A 1 89 ? 9.846 -7.051 -19.377 1.00 85.69 89 VAL A CA 1
ATOM 718 C C . VAL A 1 89 ? 9.573 -8.303 -18.542 1.00 85.69 89 VAL A C 1
ATOM 720 O O . VAL A 1 89 ? 9.738 -8.322 -17.315 1.00 85.69 89 VAL A O 1
ATOM 723 N N . CYS A 1 90 ? 9.108 -9.359 -19.200 1.00 85.94 90 CYS A N 1
ATOM 724 C CA . CYS A 1 90 ? 8.864 -10.648 -18.569 1.00 85.94 90 CYS A CA 1
ATOM 725 C C . CYS A 1 90 ? 10.181 -11.252 -18.051 1.00 85.94 90 CYS A C 1
ATOM 727 O O . CYS A 1 90 ? 11.149 -11.376 -18.792 1.00 85.94 90 CYS A O 1
ATOM 729 N N . THR A 1 91 ? 10.210 -11.701 -16.794 1.00 85.25 91 THR A N 1
ATOM 730 C CA . THR A 1 91 ? 11.389 -12.335 -16.165 1.00 85.25 91 THR A CA 1
ATOM 731 C C . THR A 1 91 ? 11.588 -13.801 -16.592 1.00 85.25 91 THR A C 1
ATOM 733 O O . THR A 1 91 ? 12.386 -14.519 -16.007 1.00 85.25 91 THR A O 1
ATOM 736 N N . THR A 1 92 ? 10.828 -14.297 -17.571 1.00 85.31 92 THR A N 1
ATOM 737 C CA . THR A 1 92 ? 10.964 -15.680 -18.054 1.00 85.31 92 THR A CA 1
ATOM 738 C C . THR A 1 92 ? 12.060 -15.743 -19.107 1.00 85.31 92 THR A C 1
ATOM 740 O O . THR A 1 92 ? 12.067 -14.918 -20.020 1.00 85.31 92 THR A O 1
ATOM 743 N N . ASP A 1 93 ? 12.946 -16.732 -19.004 1.00 81.75 93 ASP A N 1
ATOM 744 C CA . ASP A 1 93 ? 13.994 -16.965 -19.998 1.00 81.75 93 ASP A CA 1
ATOM 745 C C . ASP A 1 93 ? 13.389 -17.098 -21.403 1.00 81.75 93 ASP A C 1
ATOM 747 O O . ASP A 1 93 ? 12.434 -17.846 -21.620 1.00 81.75 93 ASP A O 1
ATOM 751 N N . GLY A 1 94 ? 13.923 -16.326 -22.351 1.00 82.44 94 GLY A N 1
ATOM 752 C CA . GLY A 1 94 ? 13.429 -16.265 -23.729 1.00 82.44 94 GLY A CA 1
ATOM 753 C C . GLY A 1 94 ? 12.240 -15.326 -23.969 1.00 82.44 94 GLY A C 1
ATOM 754 O O . GLY A 1 94 ? 11.794 -15.242 -25.105 1.00 82.44 94 GLY A O 1
ATOM 755 N N . HIS A 1 95 ? 11.731 -14.620 -22.949 1.00 80.94 95 HIS A N 1
ATOM 756 C CA . HIS A 1 95 ? 10.644 -13.628 -23.075 1.00 80.94 95 HIS A CA 1
ATOM 757 C C . HIS A 1 95 ? 11.092 -12.193 -22.729 1.00 80.94 95 HIS A C 1
ATOM 759 O O . HIS A 1 95 ? 10.280 -11.364 -22.310 1.00 80.94 95 HIS A O 1
ATOM 765 N N . SER A 1 96 ? 12.382 -11.881 -22.860 1.00 75.06 96 SER A N 1
ATOM 766 C CA . SER A 1 96 ? 12.924 -10.553 -22.531 1.00 75.06 96 SER A CA 1
ATOM 767 C C . SER A 1 96 ? 12.417 -9.432 -23.447 1.00 75.06 96 SER A C 1
ATOM 769 O O . SER A 1 96 ? 12.578 -8.262 -23.129 1.00 75.06 96 SER A O 1
ATOM 771 N N . ASP A 1 97 ? 11.828 -9.786 -24.585 1.00 82.75 97 ASP A N 1
ATOM 772 C CA . ASP A 1 97 ? 11.188 -8.909 -25.565 1.00 82.75 97 ASP A CA 1
ATOM 773 C C . ASP A 1 97 ? 9.686 -8.692 -25.295 1.00 82.75 97 ASP A C 1
ATOM 775 O O . ASP A 1 97 ? 9.063 -7.820 -25.900 1.00 82.75 97 ASP A O 1
ATOM 779 N N . VAL A 1 98 ? 9.089 -9.452 -24.369 1.00 84.75 98 VAL A N 1
ATOM 780 C CA . VAL A 1 98 ? 7.655 -9.386 -24.065 1.00 84.75 98 VAL A CA 1
ATOM 781 C C . VAL A 1 98 ? 7.398 -8.519 -22.837 1.00 84.75 98 VAL A C 1
ATOM 783 O O . VAL A 1 98 ? 7.926 -8.766 -21.750 1.00 84.75 98 VAL A O 1
ATOM 786 N N . MET A 1 99 ? 6.501 -7.545 -22.986 1.00 84.88 99 MET A N 1
ATOM 787 C CA . MET A 1 99 ? 6.081 -6.664 -21.896 1.00 84.88 99 MET A CA 1
ATOM 788 C C . MET A 1 99 ? 5.368 -7.435 -20.780 1.00 84.88 99 MET A C 1
ATOM 790 O O . MET A 1 99 ? 4.487 -8.272 -21.016 1.00 84.88 99 MET A O 1
ATOM 794 N N . ALA A 1 100 ? 5.741 -7.139 -19.538 1.00 84.94 100 ALA A N 1
ATOM 795 C CA . ALA A 1 100 ? 5.091 -7.695 -18.368 1.00 84.94 100 ALA A CA 1
ATOM 796 C C . ALA A 1 100 ? 3.703 -7.077 -18.169 1.00 84.94 100 ALA A C 1
ATOM 798 O O . ALA A 1 100 ? 3.496 -5.881 -18.345 1.00 84.94 100 ALA A O 1
ATOM 799 N N . THR A 1 101 ? 2.749 -7.911 -17.764 1.00 83.88 101 THR A N 1
ATOM 800 C CA . THR A 1 101 ? 1.357 -7.504 -17.519 1.00 83.88 101 THR A CA 1
ATOM 801 C C . THR A 1 101 ? 1.026 -7.514 -16.026 1.00 83.88 101 THR A C 1
ATOM 803 O O . THR A 1 101 ? 0.107 -6.835 -15.585 1.00 83.88 101 THR A O 1
ATOM 806 N N . SER A 1 102 ? 1.741 -8.317 -15.230 1.00 84.69 102 SER A N 1
ATOM 807 C CA . SER A 1 102 ? 1.449 -8.510 -13.803 1.00 84.69 102 SER A CA 1
ATOM 808 C C . SER A 1 102 ? 2.693 -8.901 -13.003 1.00 84.69 102 SER A C 1
ATOM 810 O O . SER A 1 102 ? 3.651 -9.443 -13.556 1.00 84.69 102 SER A O 1
ATOM 812 N N . ARG A 1 103 ? 2.678 -8.629 -11.694 1.00 86.69 103 ARG A N 1
ATOM 813 C CA . ARG A 1 103 ? 3.689 -9.088 -10.729 1.00 86.69 103 ARG A CA 1
ATOM 814 C C . ARG A 1 103 ? 3.188 -10.336 -10.013 1.00 86.69 103 ARG A C 1
ATOM 816 O O . ARG A 1 103 ? 2.008 -10.430 -9.700 1.00 86.69 103 ARG A O 1
ATOM 823 N N . CYS A 1 104 ? 4.075 -11.281 -9.728 1.00 86.69 104 CYS A N 1
ATOM 824 C CA . CYS A 1 104 ? 3.752 -12.412 -8.865 1.00 86.69 104 CYS A CA 1
ATOM 825 C C . CYS A 1 104 ? 3.500 -11.919 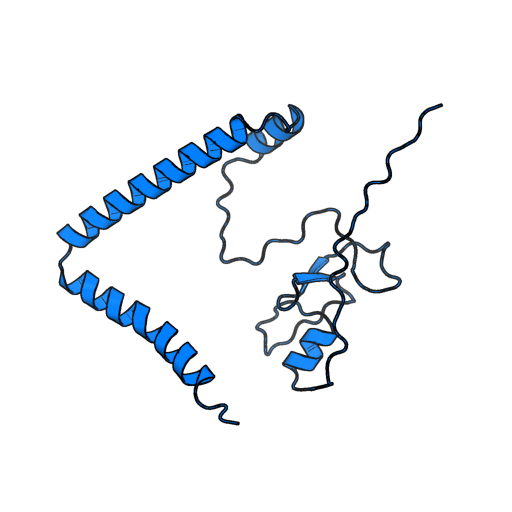-7.433 1.00 86.69 104 CYS A C 1
ATOM 827 O O . CYS A 1 104 ? 4.391 -11.321 -6.833 1.00 86.69 104 CYS A O 1
ATOM 829 N N . ALA A 1 105 ? 2.340 -12.232 -6.858 1.00 84.94 105 ALA A N 1
ATOM 830 C CA . ALA A 1 105 ? 1.965 -11.827 -5.502 1.00 84.94 105 ALA A CA 1
ATOM 831 C C . ALA A 1 105 ? 2.877 -12.411 -4.405 1.00 84.94 105 ALA A C 1
ATOM 833 O O . ALA A 1 105 ? 2.924 -11.887 -3.298 1.00 84.94 105 ALA A O 1
ATOM 834 N N . HIS A 1 106 ? 3.620 -13.484 -4.704 1.00 84.75 106 HIS A N 1
ATOM 835 C CA . HIS A 1 106 ? 4.507 -14.128 -3.734 1.00 84.75 106 HIS A CA 1
ATOM 836 C C . HIS A 1 106 ? 5.970 -13.674 -3.838 1.00 84.75 106 HIS A C 1
ATOM 838 O O . HIS A 1 106 ? 6.595 -13.394 -2.820 1.00 84.75 106 HIS A O 1
ATOM 844 N N . CYS A 1 107 ? 6.540 -13.620 -5.047 1.00 84.31 107 CYS A N 1
ATOM 845 C CA . CYS A 1 107 ? 7.960 -13.292 -5.240 1.00 84.31 107 CYS A CA 1
ATOM 846 C C . CYS A 1 107 ? 8.219 -11.897 -5.826 1.00 84.31 107 CYS A C 1
ATOM 848 O O . CYS A 1 107 ? 9.372 -11.487 -5.910 1.00 84.31 107 CYS A O 1
ATOM 850 N N . GLY A 1 108 ? 7.181 -11.178 -6.261 1.00 83.81 108 GLY A N 1
ATOM 851 C CA . GLY A 1 108 ? 7.288 -9.827 -6.820 1.00 83.81 108 GLY A CA 1
ATOM 852 C C . GLY A 1 108 ? 7.846 -9.737 -8.246 1.00 83.81 108 GLY A C 1
ATOM 853 O O . GLY A 1 108 ? 7.830 -8.653 -8.822 1.00 83.81 108 GLY A O 1
ATOM 854 N N . ALA A 1 109 ? 8.308 -10.842 -8.844 1.00 86.06 109 ALA A N 1
ATOM 855 C CA . ALA A 1 109 ? 8.826 -10.847 -10.216 1.00 86.06 109 ALA A CA 1
ATOM 856 C C . ALA A 1 109 ? 7.729 -10.548 -11.257 1.00 86.06 109 ALA A C 1
ATOM 858 O O . ALA A 1 109 ? 6.548 -10.827 -11.026 1.00 86.06 109 ALA A O 1
ATOM 859 N N . THR A 1 110 ? 8.115 -9.972 -12.398 1.00 88.00 110 THR A N 1
ATOM 860 C CA . THR A 1 110 ? 7.207 -9.464 -13.437 1.00 88.00 110 THR A CA 1
ATOM 861 C C . THR A 1 110 ? 7.020 -10.474 -14.567 1.00 88.00 110 THR A C 1
ATOM 863 O O . THR A 1 110 ? 7.980 -10.980 -15.140 1.00 88.00 110 THR A O 1
ATOM 866 N N . PHE A 1 111 ? 5.771 -10.761 -14.930 1.00 88.50 111 PHE A N 1
ATOM 867 C CA . PHE A 1 111 ? 5.437 -11.773 -15.934 1.00 88.50 111 PHE A CA 1
ATOM 868 C C . PHE A 1 111 ? 4.433 -11.244 -16.957 1.00 88.50 111 PHE A C 1
ATOM 870 O O . PHE A 1 111 ? 3.538 -10.453 -16.637 1.00 88.50 111 PHE A O 1
ATOM 877 N N . CYS A 1 112 ? 4.566 -11.706 -18.201 1.00 89.25 112 CYS A N 1
ATOM 878 C CA . CYS A 1 112 ? 3.554 -11.501 -19.231 1.00 89.25 112 CYS A CA 1
ATOM 879 C C . CYS A 1 112 ? 2.298 -12.339 -18.937 1.00 89.25 112 CYS A C 1
ATOM 881 O O . CYS A 1 112 ? 2.335 -13.302 -18.164 1.00 89.25 112 CYS A O 1
ATOM 883 N N . SER A 1 113 ? 1.188 -12.007 -19.596 1.00 86.31 113 SER A N 1
ATOM 884 C CA . SER A 1 113 ? -0.099 -12.710 -19.464 1.00 86.31 113 SER A CA 1
ATOM 885 C C . SER A 1 113 ? -0.027 -14.228 -19.691 1.00 86.31 113 SER A C 1
ATOM 887 O O . SER A 1 113 ? -0.855 -14.957 -19.157 1.00 86.31 113 SER A O 1
ATOM 889 N N . ARG A 1 114 ? 0.974 -14.718 -20.438 1.00 86.81 114 ARG A N 1
ATOM 890 C CA . ARG A 1 114 ? 1.198 -16.153 -20.696 1.00 86.81 114 ARG A CA 1
ATOM 891 C C . ARG A 1 114 ? 1.982 -16.870 -19.594 1.00 86.81 114 ARG A C 1
ATOM 893 O O . ARG A 1 114 ? 1.876 -18.087 -19.460 1.00 86.81 114 ARG A O 1
ATOM 90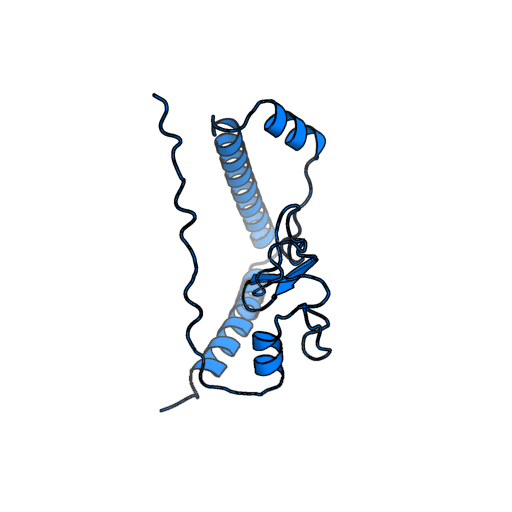0 N N . CYS A 1 115 ? 2.805 -16.145 -18.840 1.00 85.81 115 CYS A N 1
ATOM 901 C CA . CYS A 1 115 ? 3.675 -16.725 -17.812 1.00 85.81 115 CYS A CA 1
ATOM 902 C C . CYS A 1 115 ? 3.083 -16.639 -16.404 1.00 85.81 115 CYS A C 1
ATOM 904 O O . CYS A 1 115 ? 3.600 -17.278 -15.484 1.00 85.81 115 CYS A O 1
ATOM 906 N N . VAL A 1 116 ? 2.010 -15.868 -16.240 1.00 88.38 116 VAL A N 1
ATOM 907 C CA . VAL A 1 116 ? 1.291 -15.735 -14.980 1.00 88.38 116 VAL A CA 1
ATOM 908 C C . VAL A 1 116 ? 0.161 -16.756 -14.879 1.00 88.38 116 VAL A C 1
ATOM 910 O O . VAL A 1 116 ? -0.569 -17.010 -15.832 1.00 88.38 116 VAL A O 1
ATOM 913 N N . VAL A 1 117 ? 0.006 -17.335 -13.696 1.00 88.19 117 VAL A N 1
ATOM 914 C CA . VAL A 1 117 ? -1.058 -18.271 -13.345 1.00 88.19 117 VAL A CA 1
ATOM 915 C C . VAL A 1 117 ? -1.941 -17.601 -12.302 1.00 88.19 117 VAL A C 1
ATOM 917 O O . VAL A 1 117 ? -1.438 -17.020 -11.343 1.00 88.19 117 VAL A O 1
ATOM 920 N N . ARG A 1 118 ? -3.260 -17.674 -12.474 1.00 88.44 118 ARG A N 1
ATOM 921 C CA . ARG A 1 118 ? -4.234 -17.192 -11.488 1.00 88.44 118 ARG A CA 1
ATOM 922 C C . ARG A 1 118 ? -4.983 -18.393 -10.942 1.00 88.44 118 ARG A C 1
ATOM 924 O O . ARG A 1 118 ? -5.659 -19.088 -11.694 1.00 88.44 118 ARG A O 1
ATOM 931 N N . LEU A 1 119 ? -4.833 -18.650 -9.650 1.00 80.88 119 LEU A N 1
ATOM 932 C CA . LEU A 1 119 ? -5.520 -19.746 -8.978 1.00 80.88 119 LEU A CA 1
ATOM 933 C C . LEU A 1 119 ? -6.757 -19.208 -8.254 1.00 80.88 119 LEU A C 1
ATOM 935 O O . LEU A 1 119 ? -6.740 -18.112 -7.691 1.00 80.88 119 LEU A O 1
ATOM 939 N N . LEU A 1 120 ? -7.824 -20.007 -8.221 1.00 78.19 120 LEU A N 1
ATOM 940 C CA . LEU A 1 120 ? -9.017 -19.694 -7.425 1.00 78.19 120 LEU A CA 1
ATOM 941 C C . LEU A 1 120 ? -8.691 -19.664 -5.924 1.00 78.19 120 LEU A C 1
ATOM 943 O O . LEU A 1 120 ? -9.173 -18.793 -5.206 1.00 78.19 120 LEU A O 1
ATOM 947 N N . ALA A 1 121 ? -7.796 -20.550 -5.472 1.00 73.81 121 ALA A N 1
ATOM 948 C CA . ALA A 1 121 ? -7.336 -20.619 -4.083 1.00 73.81 121 ALA A CA 1
ATOM 949 C C . ALA A 1 121 ? -6.652 -19.327 -3.595 1.00 73.81 121 ALA A C 1
ATOM 951 O O . ALA A 1 121 ? -6.614 -19.065 -2.398 1.00 73.81 121 ALA A O 1
ATOM 952 N N . THR A 1 122 ? -6.128 -18.508 -4.511 1.00 73.12 122 THR A N 1
ATOM 953 C CA . THR A 1 122 ? -5.442 -17.244 -4.204 1.00 73.12 122 THR A CA 1
ATOM 954 C C . THR A 1 122 ? -6.288 -16.035 -4.594 1.00 73.12 122 THR A C 1
ATOM 956 O O . THR A 1 122 ? -5.743 -14.974 -4.881 1.00 73.12 122 THR A O 1
ATOM 959 N N . GLN A 1 123 ? -7.617 -16.196 -4.660 1.00 79.31 123 GLN A N 1
ATOM 960 C CA . GLN A 1 123 ? -8.571 -15.136 -5.018 1.00 79.31 123 GLN A CA 1
ATOM 961 C C . GLN A 1 123 ? -8.238 -14.452 -6.358 1.00 79.31 123 GLN A C 1
ATOM 963 O O . GLN A 1 123 ? -8.410 -13.249 -6.526 1.00 79.31 123 GLN A O 1
ATOM 968 N N . GLY A 1 124 ? -7.702 -15.207 -7.324 1.00 80.81 124 GLY A N 1
ATOM 969 C CA . GLY A 1 124 ? -7.336 -14.668 -8.636 1.00 80.81 124 GLY A CA 1
ATOM 970 C C . GLY A 1 124 ? -6.060 -13.818 -8.651 1.00 80.81 124 GLY A C 1
ATOM 971 O O . GLY A 1 124 ? -5.756 -13.211 -9.688 1.00 80.81 124 GLY A O 1
ATOM 972 N N . GLN A 1 125 ? -5.295 -13.791 -7.550 1.00 85.38 125 GLN A N 1
ATOM 973 C CA . GLN A 1 125 ? -4.001 -13.121 -7.522 1.00 85.38 125 GLN A CA 1
ATOM 974 C C . GLN A 1 125 ? -3.013 -13.775 -8.506 1.00 85.38 125 GLN A C 1
ATOM 976 O O . GLN A 1 125 ? -2.933 -15.007 -8.577 1.00 85.38 125 GLN A O 1
ATOM 981 N N . PRO A 1 126 ? -2.263 -12.963 -9.271 1.00 88.19 126 PRO A N 1
ATOM 982 C CA . PRO A 1 126 ? -1.258 -13.442 -10.213 1.00 88.19 126 PRO A CA 1
ATOM 983 C C . PRO A 1 126 ? -0.078 -14.110 -9.496 1.00 88.19 126 PRO A C 1
ATOM 985 O O . PRO A 1 126 ? 0.552 -13.511 -8.628 1.00 88.19 126 PRO A O 1
ATOM 988 N N . LEU A 1 127 ? 0.276 -15.329 -9.896 1.00 89.25 127 LEU A N 1
ATOM 989 C CA . LEU A 1 127 ? 1.448 -16.064 -9.418 1.00 89.25 127 LEU A CA 1
ATOM 990 C C . LEU A 1 127 ? 2.328 -16.505 -10.588 1.00 89.25 127 LEU A C 1
ATOM 992 O O . LEU A 1 127 ? 1.836 -16.823 -11.667 1.00 89.25 127 LEU A O 1
ATOM 996 N N . CYS A 1 128 ? 3.643 -16.572 -10.382 1.00 89.12 128 CYS A N 1
ATOM 997 C CA . CYS A 1 128 ? 4.509 -17.280 -11.324 1.00 89.12 128 CYS A CA 1
ATOM 998 C C . CYS A 1 128 ? 4.271 -18.793 -11.223 1.00 89.12 128 CYS A C 1
ATOM 1000 O O . CYS A 1 128 ? 3.791 -19.276 -10.196 1.00 89.12 128 CYS A O 1
ATOM 1002 N N . LYS A 1 129 ? 4.650 -19.555 -12.255 1.00 87.06 129 LYS A N 1
ATOM 1003 C CA . LYS A 1 129 ? 4.473 -21.019 -12.285 1.00 87.06 129 LYS A CA 1
ATOM 1004 C C . LYS A 1 129 ? 5.039 -21.713 -11.042 1.00 87.06 129 LYS A C 1
ATOM 1006 O O . LYS A 1 129 ? 4.370 -22.557 -10.464 1.00 87.06 129 LYS A O 1
ATOM 1011 N N . GLU A 1 130 ? 6.222 -21.313 -10.580 1.00 85.44 130 GLU A N 1
ATOM 1012 C CA . GLU A 1 130 ? 6.833 -21.891 -9.376 1.00 85.44 130 GLU A CA 1
ATOM 1013 C C . GLU A 1 130 ? 6.018 -21.600 -8.108 1.00 85.44 130 GLU A C 1
ATOM 1015 O O . GLU A 1 130 ? 5.762 -22.496 -7.307 1.00 85.44 130 GLU A O 1
ATOM 1020 N N . CYS A 1 131 ? 5.567 -20.356 -7.925 1.00 84.94 131 CYS A N 1
ATOM 1021 C CA . CYS A 1 131 ? 4.761 -19.980 -6.764 1.00 84.94 131 CYS A CA 1
ATOM 1022 C C . CYS A 1 131 ? 3.361 -20.603 -6.820 1.00 84.94 131 CYS A C 1
ATOM 1024 O O . CYS A 1 131 ? 2.812 -20.950 -5.779 1.00 84.94 131 CYS A O 1
ATOM 1026 N N . ALA A 1 132 ? 2.806 -20.791 -8.019 1.00 87.94 132 ALA A N 1
ATOM 1027 C CA . ALA A 1 132 ? 1.553 -21.503 -8.231 1.00 87.94 132 ALA A CA 1
ATOM 1028 C C . ALA A 1 132 ? 1.679 -22.993 -7.876 1.00 87.94 132 ALA A C 1
ATOM 1030 O O . ALA A 1 132 ? 0.788 -23.534 -7.231 1.00 87.94 132 ALA A O 1
ATOM 1031 N N . LEU A 1 133 ? 2.798 -23.641 -8.222 1.00 87.44 133 LEU A N 1
ATOM 1032 C CA . LEU A 1 133 ? 3.074 -25.028 -7.827 1.00 87.44 133 LEU A CA 1
ATOM 1033 C C . LEU A 1 133 ? 3.183 -25.173 -6.305 1.00 87.44 133 LEU A C 1
ATOM 1035 O O . LEU A 1 133 ? 2.583 -26.079 -5.731 1.00 87.44 133 LEU A O 1
ATOM 1039 N N . VAL A 1 134 ? 3.874 -24.241 -5.641 1.00 84.31 134 VAL A N 1
ATOM 1040 C CA . VAL A 1 134 ? 3.958 -24.214 -4.172 1.00 84.31 134 VAL A CA 1
ATOM 1041 C C . VAL A 1 134 ? 2.580 -23.992 -3.542 1.00 84.31 134 VAL A C 1
ATOM 1043 O O . VAL A 1 134 ? 2.224 -24.700 -2.604 1.00 84.31 134 VAL A O 1
ATOM 1046 N N . ALA A 1 135 ? 1.788 -23.050 -4.064 1.00 82.94 135 ALA A N 1
ATOM 1047 C CA . ALA A 1 135 ? 0.422 -22.804 -3.598 1.00 82.94 135 ALA A CA 1
ATOM 1048 C C . ALA A 1 135 ? -0.507 -24.009 -3.837 1.00 82.94 135 ALA A C 1
ATOM 1050 O O . ALA A 1 135 ? -1.417 -24.249 -3.050 1.00 82.94 135 ALA A O 1
ATOM 1051 N N . GLY A 1 136 ? -0.250 -24.791 -4.888 1.00 79.38 136 GLY A N 1
ATOM 1052 C CA . GLY A 1 136 ? -0.923 -26.057 -5.183 1.00 79.38 136 GLY A CA 1
ATOM 1053 C C . GLY A 1 136 ? -0.435 -27.254 -4.357 1.00 79.38 136 GLY A C 1
ATOM 1054 O O . GLY A 1 136 ? -0.863 -28.371 -4.628 1.00 79.38 136 GLY A O 1
ATOM 1055 N N . GLY A 1 137 ? 0.460 -27.057 -3.381 1.00 78.50 137 GLY A N 1
ATOM 1056 C CA . GLY A 1 137 ? 0.954 -28.121 -2.497 1.00 78.50 137 GLY A CA 1
ATOM 1057 C C . GLY A 1 137 ? 2.060 -28.995 -3.095 1.00 78.50 137 GLY A C 1
ATOM 1058 O O . GLY A 1 137 ? 2.440 -30.004 -2.501 1.00 78.50 137 GLY A O 1
ATOM 1059 N N . VAL A 1 138 ? 2.614 -28.622 -4.252 1.00 76.50 138 VAL A N 1
ATOM 1060 C CA . VAL A 1 138 ? 3.728 -29.344 -4.873 1.00 76.50 138 VAL A CA 1
ATOM 1061 C C . VAL A 1 138 ? 5.042 -28.826 -4.286 1.00 76.50 138 VAL A C 1
ATOM 1063 O O . VAL A 1 138 ? 5.573 -27.784 -4.679 1.00 76.50 138 VAL A O 1
ATOM 1066 N N . HIS A 1 139 ? 5.575 -29.552 -3.304 1.00 62.12 139 HIS A N 1
ATOM 1067 C CA . HIS A 1 139 ? 6.846 -29.222 -2.666 1.00 62.12 139 HIS A CA 1
ATOM 1068 C C . HIS A 1 139 ? 8.019 -29.892 -3.386 1.00 62.12 139 HIS A C 1
ATOM 1070 O O . HIS A 1 139 ? 8.314 -31.068 -3.182 1.00 62.12 139 HIS A O 1
ATOM 1076 N N . HIS A 1 140 ? 8.749 -29.116 -4.182 1.00 59.62 140 HIS A N 1
ATOM 1077 C CA . HIS A 1 140 ? 10.099 -29.472 -4.610 1.00 59.62 140 HIS A CA 1
ATOM 1078 C C . HIS A 1 140 ? 11.105 -28.646 -3.802 1.00 59.62 140 HIS A C 1
ATOM 1080 O O . HIS A 1 140 ? 10.904 -27.454 -3.559 1.00 59.62 140 HIS A O 1
ATOM 1086 N N . ARG A 1 141 ? 12.184 -29.284 -3.338 1.00 48.03 141 ARG A N 1
ATOM 1087 C CA . ARG A 1 141 ? 13.276 -28.634 -2.598 1.00 48.03 141 ARG A CA 1
ATOM 1088 C C . ARG A 1 141 ? 13.847 -27.509 -3.482 1.00 48.03 141 ARG A C 1
ATOM 1090 O O . ARG A 1 141 ? 14.414 -27.796 -4.530 1.00 48.03 141 ARG A O 1
ATOM 1097 N N . ARG A 1 142 ? 13.642 -26.240 -3.100 1.00 50.84 142 ARG A N 1
ATOM 1098 C CA . ARG A 1 142 ? 13.999 -25.060 -3.917 1.00 50.84 142 ARG A CA 1
ATOM 1099 C C . ARG A 1 142 ? 15.486 -25.063 -4.323 1.00 50.84 142 ARG A C 1
ATOM 1101 O O . ARG A 1 142 ? 16.331 -25.059 -3.424 1.00 50.84 142 ARG A O 1
ATOM 1108 N N . PRO A 1 143 ? 15.831 -24.903 -5.614 1.00 48.25 143 PRO A N 1
ATOM 1109 C CA . PRO A 1 143 ? 17.023 -24.153 -5.982 1.00 48.25 143 PRO A CA 1
ATOM 1110 C C . PRO A 1 143 ? 16.797 -22.682 -5.598 1.00 48.25 143 PRO A C 1
ATOM 1112 O O . PRO A 1 143 ? 15.743 -22.104 -5.867 1.00 48.25 143 PRO A O 1
ATOM 1115 N N . ARG A 1 144 ? 17.754 -22.076 -4.889 1.00 48.31 144 ARG A N 1
ATOM 1116 C CA . ARG A 1 144 ? 17.700 -20.651 -4.536 1.00 48.31 144 ARG A CA 1
ATOM 1117 C C . ARG A 1 144 ? 17.775 -19.829 -5.823 1.00 48.31 144 ARG A C 1
ATOM 1119 O O . ARG A 1 144 ? 18.822 -19.816 -6.461 1.00 48.31 144 ARG A O 1
ATOM 1126 N N . HIS A 1 145 ? 16.705 -19.108 -6.158 1.00 50.75 145 HIS A N 1
ATOM 1127 C CA . HIS A 1 145 ? 16.787 -17.988 -7.096 1.00 50.75 145 HIS A CA 1
ATOM 1128 C C . HIS A 1 145 ? 17.786 -16.977 -6.532 1.00 50.75 145 HIS A C 1
ATOM 1130 O O . HIS A 1 145 ? 17.562 -16.376 -5.477 1.00 50.75 145 HIS A O 1
ATOM 1136 N N . VAL A 1 146 ? 18.929 -16.844 -7.204 1.00 44.78 146 VAL A N 1
ATOM 1137 C CA . VAL A 1 146 ? 19.886 -15.773 -6.947 1.00 44.78 146 VAL A CA 1
ATOM 1138 C C . VAL A 1 146 ? 19.160 -14.483 -7.301 1.00 44.78 146 VAL A C 1
ATOM 1140 O O . VAL A 1 146 ? 18.721 -14.300 -8.432 1.00 44.78 146 VAL A O 1
ATOM 1143 N N . ARG A 1 147 ? 18.991 -13.599 -6.315 1.00 42.28 147 ARG A N 1
ATOM 1144 C CA . ARG A 1 147 ? 18.614 -12.206 -6.556 1.00 42.28 147 ARG A CA 1
ATOM 1145 C C . ARG A 1 147 ? 19.617 -11.639 -7.561 1.00 42.28 147 ARG A C 1
ATOM 1147 O O . ARG A 1 147 ? 20.726 -11.288 -7.168 1.00 42.28 147 ARG A O 1
ATOM 1154 N N . SER A 1 148 ? 19.239 -11.537 -8.832 1.00 48.00 148 SER A N 1
ATOM 1155 C CA . SER A 1 148 ? 19.982 -10.784 -9.846 1.00 48.00 148 SER A CA 1
ATOM 1156 C C . SER A 1 148 ? 19.827 -9.288 -9.572 1.00 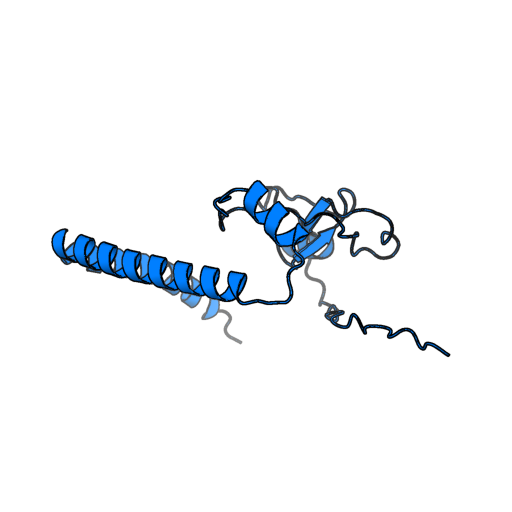48.00 148 SER A C 1
ATOM 1158 O O . SER A 1 148 ? 19.186 -8.552 -10.311 1.00 48.00 148 SER A O 1
ATOM 1160 N N . GLY A 1 149 ? 20.375 -8.843 -8.443 1.00 46.94 149 GLY A N 1
ATOM 1161 C CA . GLY A 1 149 ? 20.647 -7.448 -8.156 1.00 46.94 149 GLY A CA 1
ATOM 1162 C C . GLY A 1 149 ? 22.069 -7.149 -8.600 1.00 46.94 149 GLY A C 1
ATOM 1163 O O . GLY A 1 149 ? 22.989 -7.300 -7.808 1.00 46.94 149 GLY A O 1
ATOM 1164 N N . ALA A 1 150 ? 22.245 -6.772 -9.865 1.00 40.97 150 ALA A N 1
ATOM 1165 C CA . ALA A 1 150 ? 23.425 -6.053 -10.345 1.00 40.97 150 ALA A CA 1
ATOM 1166 C C . ALA A 1 150 ? 23.165 -5.523 -11.762 1.00 40.97 150 ALA A C 1
ATOM 1168 O O . ALA A 1 150 ? 23.675 -6.056 -12.745 1.00 40.97 150 ALA A O 1
ATOM 1169 N N . VAL A 1 151 ? 22.401 -4.434 -11.883 1.00 42.06 151 VAL A N 1
ATOM 1170 C CA . VAL A 1 151 ? 22.547 -3.564 -13.057 1.00 42.06 151 VAL A CA 1
ATOM 1171 C C . VAL A 1 151 ? 23.868 -2.823 -12.863 1.00 42.06 151 VAL A C 1
ATOM 1173 O O . VAL A 1 151 ? 23.943 -1.800 -12.187 1.00 42.06 151 VAL A O 1
ATOM 1176 N N . LYS A 1 152 ? 24.952 -3.404 -13.381 1.00 38.38 152 LYS A N 1
ATOM 1177 C CA . LYS A 1 152 ? 26.258 -2.751 -13.448 1.00 38.38 152 LYS A CA 1
ATOM 1178 C C . LYS A 1 152 ? 26.164 -1.700 -14.554 1.00 38.38 152 LYS A C 1
ATOM 1180 O O . LYS A 1 152 ? 26.095 -2.047 -15.729 1.00 38.38 152 LYS A O 1
ATOM 1185 N N . ALA A 1 153 ? 26.115 -0.427 -14.169 1.00 41.06 153 ALA A N 1
ATOM 1186 C CA . ALA A 1 153 ? 26.167 0.693 -15.097 1.00 41.06 153 ALA A CA 1
ATOM 1187 C C . ALA A 1 153 ? 27.448 0.606 -15.947 1.00 41.06 153 ALA A C 1
ATOM 1189 O O . ALA A 1 153 ? 28.560 0.783 -15.444 1.00 41.06 153 ALA A O 1
ATOM 1190 N N . LEU A 1 154 ? 27.289 0.308 -17.236 1.00 41.47 154 LEU A N 1
ATOM 1191 C CA . LEU A 1 154 ? 28.323 0.491 -18.246 1.00 41.47 154 LEU A CA 1
ATOM 1192 C C . LEU A 1 154 ? 28.492 1.998 -18.467 1.00 41.47 154 LEU A C 1
ATOM 1194 O O . LEU A 1 154 ? 27.615 2.657 -19.019 1.00 41.47 154 LEU A O 1
ATOM 1198 N N . ARG A 1 155 ? 29.616 2.553 -18.003 1.00 43.16 155 ARG A N 1
ATOM 1199 C CA . ARG A 1 155 ? 30.063 3.892 -18.403 1.00 43.16 155 ARG A CA 1
ATOM 1200 C C . ARG A 1 155 ? 30.501 3.848 -19.874 1.00 43.16 155 ARG A C 1
ATOM 1202 O O . ARG A 1 155 ? 31.299 2.971 -20.210 1.00 43.16 155 ARG A O 1
ATOM 1209 N N . PRO A 1 156 ? 30.072 4.782 -20.736 1.00 48.31 156 PRO A N 1
ATOM 1210 C CA . PRO A 1 156 ? 30.708 4.965 -22.032 1.00 48.31 156 PRO A CA 1
ATOM 1211 C C . PRO A 1 156 ? 32.083 5.621 -21.843 1.00 48.31 156 PRO A C 1
ATOM 1213 O O . PRO A 1 156 ? 32.218 6.658 -21.197 1.00 48.31 156 PRO A O 1
ATOM 1216 N N . SER A 1 157 ? 33.112 4.978 -22.393 1.00 45.22 157 SER A N 1
ATOM 1217 C CA . SER A 1 157 ? 34.453 5.535 -22.566 1.00 45.22 157 SER A CA 1
ATOM 1218 C C . SER A 1 157 ? 34.437 6.423 -23.810 1.00 45.22 157 SER A C 1
ATOM 1220 O O . SER A 1 157 ? 34.281 5.927 -24.923 1.00 45.22 157 SER A O 1
ATOM 1222 N N . SER A 1 158 ? 34.564 7.733 -23.620 1.00 56.88 158 SER A N 1
ATOM 1223 C CA . SER A 1 158 ? 34.865 8.683 -24.690 1.00 56.88 158 SER A CA 1
ATOM 1224 C C . SER A 1 158 ? 36.381 8.771 -24.877 1.00 56.88 158 SER A C 1
ATOM 1226 O O . SER A 1 158 ? 37.109 9.001 -23.907 1.00 56.88 158 SER A O 1
ATOM 1228 N N . ARG A 1 159 ? 36.821 8.533 -26.116 1.00 53.97 159 ARG A N 1
ATOM 1229 C CA . ARG A 1 159 ? 38.110 8.979 -26.661 1.00 53.97 159 ARG A CA 1
ATOM 1230 C C . ARG A 1 159 ? 38.079 10.478 -26.922 1.00 53.97 159 ARG A C 1
ATOM 1232 O O . ARG A 1 159 ? 36.963 10.982 -27.181 1.00 53.97 159 ARG A O 1
#